Protein AF-A0A2D9A8R0-F1 (afdb_monomer_lite)

pLDDT: mean 74.92, std 24.63, range [30.09, 98.62]

Secondary structure (DSSP, 8-state):
-PPPP---------TTTTTSS---TTS-TT---TTTT-EEEE---TTHHHHHHHHHHHTT-EEEE---TT--GGGG-PPP-TT--

Foldseek 3Di:
DDDDDPDDDDPDDDPVVVVPDDDDVCPCPDLQLVAAPAEAEQADADPDRVVVVVVNVSSHYHYDYDADPVGGPCVPDDDDPPPPD

Sequence (85 aa):
MVRASPQRAGAYGDAKEVARLRWHPDWCPSVIDHLKGLRVVDVSQNLAGPYCTQILADLGAEVIKVEPPTGDASRAWAPPLWGGR

Structure (mmCIF, N/CA/C/O backbone):
data_AF-A0A2D9A8R0-F1
#
_entry.id   AF-A0A2D9A8R0-F1
#
loop_
_atom_site.group_PDB
_atom_site.id
_atom_site.type_symbol
_atom_site.label_atom_id
_atom_site.label_alt_id
_atom_site.label_comp_id
_atom_site.label_asym_id
_atom_site.label_entity_id
_atom_site.label_seq_id
_atom_site.pdbx_PDB_ins_code
_atom_site.Cartn_x
_atom_site.Cartn_y
_atom_site.Cartn_z
_atom_site.occupancy
_atom_site.B_iso_or_equiv
_atom_site.auth_seq_id
_atom_site.auth_comp_id
_atom_site.auth_asym_id
_atom_site.auth_atom_id
_atom_site.pdbx_PDB_model_num
ATOM 1 N N . MET A 1 1 ? -10.675 15.756 38.685 1.00 36.34 1 MET A N 1
ATOM 2 C CA . MET A 1 1 ? -10.301 14.507 39.384 1.00 36.34 1 MET A CA 1
ATOM 3 C C . MET A 1 1 ? -11.116 13.369 38.779 1.00 36.34 1 MET A C 1
ATOM 5 O O . MET A 1 1 ? -12.239 13.143 39.203 1.00 36.34 1 MET A O 1
ATOM 9 N N . VAL A 1 2 ? -10.622 12.747 37.703 1.00 36.50 2 VAL A N 1
ATOM 10 C CA . VAL A 1 2 ? -11.328 11.658 37.002 1.00 36.50 2 VAL A CA 1
ATOM 11 C C . VAL A 1 2 ? -10.781 10.327 37.514 1.00 36.50 2 VAL A C 1
ATOM 13 O O . VAL A 1 2 ? -9.571 10.127 37.575 1.00 36.50 2 VAL A O 1
ATOM 16 N N . ARG A 1 3 ? -11.690 9.463 37.964 1.00 30.09 3 ARG A N 1
ATOM 17 C CA . ARG A 1 3 ? -11.428 8.174 38.614 1.00 30.09 3 ARG A CA 1
ATOM 18 C C . ARG A 1 3 ? -10.864 7.181 37.588 1.00 30.09 3 ARG A C 1
ATOM 20 O O . ARG A 1 3 ? -11.482 6.975 36.548 1.00 30.09 3 ARG A O 1
ATOM 27 N N . ALA A 1 4 ? -9.727 6.552 37.884 1.00 37.59 4 ALA A N 1
ATOM 28 C CA . ALA A 1 4 ? -9.239 5.412 37.109 1.00 37.59 4 ALA A CA 1
ATOM 29 C C . ALA A 1 4 ? -10.196 4.212 37.269 1.00 37.59 4 ALA A C 1
ATOM 31 O O . ALA A 1 4 ? -10.657 3.934 38.379 1.00 37.59 4 ALA A O 1
ATOM 32 N N . SER A 1 5 ? -10.505 3.521 36.165 1.00 33.94 5 SER A N 1
ATOM 33 C CA . SER A 1 5 ? -11.339 2.309 36.160 1.00 33.94 5 SER A CA 1
ATOM 34 C C . SER A 1 5 ? -10.543 1.097 36.682 1.00 33.94 5 SER A C 1
ATOM 36 O O . SER A 1 5 ? -9.443 0.845 36.181 1.00 33.94 5 SER A O 1
ATOM 38 N N . PRO A 1 6 ? -11.056 0.339 37.671 1.00 44.91 6 PRO A N 1
ATOM 39 C CA . PRO A 1 6 ? -10.295 -0.673 38.399 1.00 44.91 6 PRO A CA 1
ATOM 40 C C . PRO A 1 6 ? -10.430 -2.074 37.786 1.00 44.91 6 PRO A C 1
ATOM 42 O O . PRO A 1 6 ? -10.958 -2.974 38.433 1.00 44.91 6 PRO A O 1
ATOM 45 N N . GLN A 1 7 ? -9.996 -2.288 36.539 1.00 47.94 7 GLN A N 1
ATOM 46 C CA . GLN A 1 7 ? -9.993 -3.645 35.960 1.00 47.94 7 GLN A CA 1
ATOM 47 C C . GLN A 1 7 ? -8.794 -3.886 35.022 1.00 47.94 7 GLN A C 1
ATOM 49 O O . GLN A 1 7 ? -8.901 -3.922 33.801 1.00 47.94 7 GLN A O 1
ATOM 54 N N . ARG A 1 8 ? -7.613 -4.043 35.629 1.00 49.06 8 ARG A N 1
ATOM 55 C CA . ARG A 1 8 ? -6.432 -4.709 35.052 1.00 49.06 8 ARG A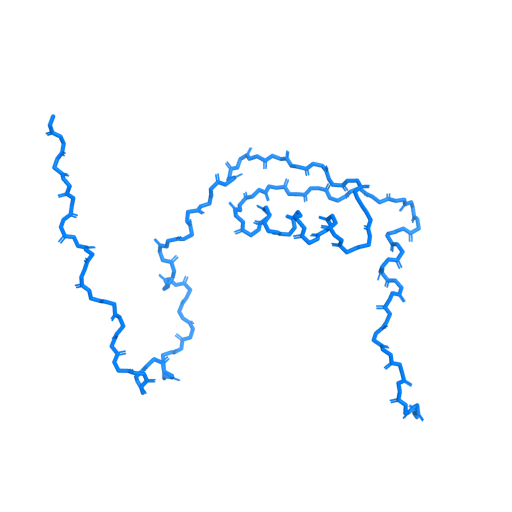 CA 1
ATOM 56 C C . ARG A 1 8 ? -5.833 -5.621 36.128 1.00 49.06 8 ARG A C 1
ATOM 58 O O . ARG A 1 8 ? -4.878 -5.238 36.790 1.00 49.06 8 ARG A O 1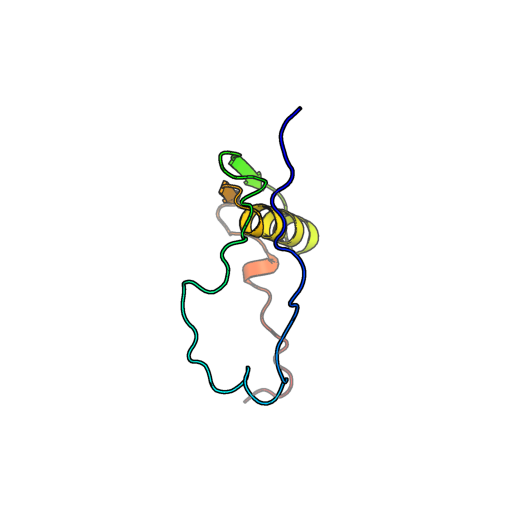
ATOM 65 N N . ALA A 1 9 ? -6.428 -6.791 36.349 1.00 40.47 9 ALA A N 1
ATOM 66 C CA . ALA A 1 9 ? -5.844 -7.867 37.155 1.00 40.47 9 ALA A CA 1
ATOM 67 C C . ALA A 1 9 ? -6.585 -9.180 36.848 1.00 40.47 9 ALA A C 1
ATOM 69 O O . ALA A 1 9 ? -7.672 -9.416 37.360 1.00 40.47 9 ALA A O 1
ATOM 70 N N . GLY A 1 10 ? -6.025 -9.996 35.956 1.00 33.91 10 GLY A N 1
ATOM 71 C CA . GLY A 1 10 ? -6.621 -11.262 35.513 1.00 33.91 10 GLY A CA 1
ATOM 72 C C . GLY A 1 10 ? -6.014 -11.735 34.196 1.00 33.91 10 GLY A C 1
ATOM 73 O O . GLY A 1 10 ? -6.728 -12.052 33.253 1.00 33.91 10 GLY A O 1
ATOM 74 N N . ALA A 1 11 ? -4.688 -11.659 34.083 1.00 50.44 11 ALA A N 1
ATOM 75 C CA . ALA A 1 11 ? -3.968 -12.078 32.892 1.00 50.44 11 ALA A CA 1
ATOM 76 C C . ALA A 1 11 ? -3.899 -13.614 32.860 1.00 50.44 11 ALA A C 1
ATOM 78 O O . ALA A 1 11 ? -3.202 -14.204 33.674 1.00 50.44 11 ALA A O 1
ATOM 79 N N . TYR A 1 12 ? -4.620 -14.201 31.900 1.00 39.16 12 TYR A N 1
ATOM 80 C CA . TYR A 1 12 ? -4.519 -15.575 31.394 1.00 39.16 12 TYR A CA 1
ATOM 81 C C . TYR A 1 12 ? -4.828 -16.723 32.377 1.00 39.16 12 TYR A C 1
ATOM 83 O O . TYR A 1 12 ? -4.047 -17.057 33.263 1.00 39.16 12 TYR A O 1
ATOM 91 N N . GLY A 1 13 ? -5.976 -17.374 32.157 1.00 46.44 13 GLY A N 1
ATOM 92 C CA . GLY A 1 13 ? -6.284 -18.698 32.707 1.00 46.44 13 GLY A CA 1
ATOM 93 C C . GLY A 1 13 ? -5.378 -19.800 32.136 1.00 46.44 13 GLY A C 1
ATOM 94 O O . GLY A 1 13 ? -4.564 -19.551 31.247 1.00 46.44 13 GLY A O 1
ATOM 95 N N . ASP A 1 14 ? -5.521 -21.014 32.677 1.00 49.03 14 ASP A N 1
ATOM 96 C CA . ASP A 1 14 ? -4.703 -22.199 32.382 1.00 49.03 14 ASP A CA 1
ATOM 97 C C . ASP A 1 14 ? -4.457 -22.389 30.870 1.00 49.03 14 ASP A C 1
ATOM 99 O O . ASP A 1 14 ? -5.382 -22.431 30.052 1.00 49.03 14 ASP A O 1
ATOM 103 N N . ALA A 1 15 ? -3.181 -22.545 30.501 1.00 49.34 15 ALA A N 1
ATOM 104 C CA . ALA A 1 15 ? -2.709 -22.755 29.135 1.00 49.34 15 ALA A CA 1
ATOM 105 C C . ALA A 1 15 ? -3.336 -23.984 28.440 1.00 49.34 15 ALA A C 1
ATOM 107 O O . ALA A 1 15 ? -3.270 -24.104 27.216 1.00 49.34 15 ALA A O 1
ATOM 108 N N . LYS A 1 16 ? -3.961 -24.903 29.187 1.00 42.47 16 LYS A N 1
ATOM 109 C CA . LYS A 1 16 ? -4.701 -26.040 28.618 1.00 42.47 16 LYS A CA 1
ATOM 110 C C . LYS A 1 16 ? -6.122 -25.693 28.160 1.00 42.47 16 LYS A C 1
ATOM 112 O O . LYS A 1 16 ? -6.685 -26.436 27.354 1.00 42.47 16 LYS A O 1
ATOM 117 N N . GLU A 1 17 ? -6.686 -24.575 28.609 1.00 46.22 17 GLU A N 1
ATOM 118 C CA . GLU A 1 17 ? -8.045 -24.136 28.267 1.00 46.22 17 GLU A CA 1
ATOM 119 C C . GLU A 1 17 ? -8.065 -23.224 27.025 1.00 46.22 17 GLU A C 1
ATOM 121 O O . GLU A 1 17 ? -8.966 -23.322 26.188 1.00 46.22 17 GLU A O 1
ATOM 126 N N . VAL A 1 18 ? -7.002 -22.435 26.817 1.00 50.78 18 VAL A N 1
ATOM 127 C CA . VAL A 1 18 ? -6.852 -21.521 25.663 1.00 50.78 18 VAL A CA 1
ATOM 128 C C . VAL A 1 18 ? -6.755 -22.234 24.306 1.00 50.78 18 VAL A C 1
ATOM 130 O O . VAL A 1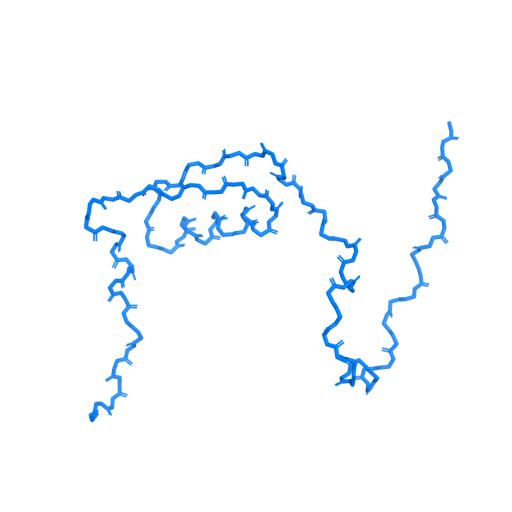 18 ? -7.024 -21.630 23.274 1.00 50.78 18 VAL A O 1
ATOM 133 N N . ALA A 1 19 ? -6.422 -23.528 24.283 1.00 46.03 19 ALA A N 1
ATOM 134 C CA . ALA A 1 19 ? -6.264 -24.303 23.050 1.00 46.03 19 ALA A CA 1
ATOM 135 C C . ALA A 1 19 ? -7.587 -24.844 22.463 1.00 46.03 19 ALA A C 1
ATOM 137 O O . ALA A 1 19 ? -7.585 -25.393 21.362 1.00 46.03 19 ALA A O 1
ATOM 138 N N . ARG A 1 20 ? -8.717 -24.737 23.183 1.00 43.19 20 ARG A N 1
ATOM 139 C CA . ARG A 1 20 ? -10.013 -25.319 22.762 1.00 43.19 20 ARG A CA 1
ATOM 140 C C . ARG A 1 20 ? -11.058 -24.306 22.313 1.00 43.19 20 ARG A C 1
ATOM 142 O O . ARG A 1 20 ? -12.118 -24.706 21.829 1.00 43.19 20 ARG A O 1
ATOM 149 N N . LEU A 1 21 ? -10.790 -23.015 22.458 1.00 41.16 21 LEU A N 1
ATOM 150 C CA . LEU A 1 21 ? -11.750 -21.983 22.102 1.00 41.16 21 LEU A CA 1
ATOM 151 C C . LEU A 1 21 ? -11.551 -21.613 20.635 1.00 41.16 21 LEU A C 1
ATOM 153 O O . LEU A 1 21 ? -10.507 -21.119 20.220 1.00 41.16 21 LEU A O 1
ATOM 157 N N . ARG A 1 22 ? -12.576 -21.933 19.840 1.00 41.09 22 ARG A N 1
ATOM 158 C CA . ARG A 1 22 ? -12.737 -21.482 18.459 1.00 41.09 22 ARG A CA 1
ATOM 159 C C . ARG A 1 22 ? -12.374 -20.002 18.373 1.00 41.09 22 ARG A C 1
ATOM 161 O O . ARG A 1 22 ? -12.839 -19.219 19.195 1.00 41.09 22 ARG A O 1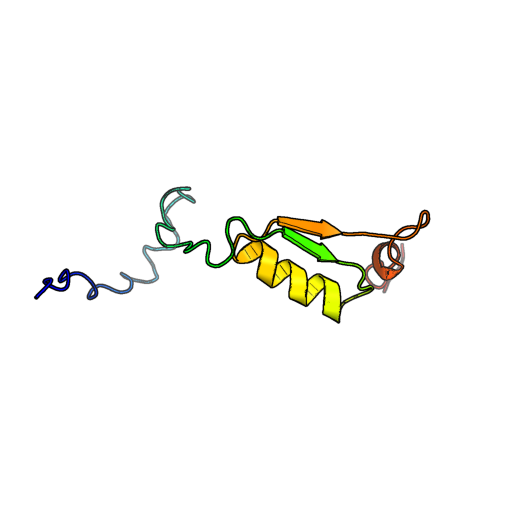
ATOM 168 N N . TRP A 1 23 ? -11.585 -19.656 17.362 1.00 45.66 23 TRP A N 1
ATOM 169 C CA . TRP A 1 23 ? -11.263 -18.283 16.982 1.00 45.66 23 TRP A CA 1
ATOM 170 C C . TRP A 1 23 ? -12.554 -17.443 16.957 1.00 45.66 23 TRP A C 1
ATOM 172 O O . TRP A 1 23 ? -13.362 -17.574 16.038 1.00 45.66 23 TRP A O 1
ATOM 182 N N . HIS A 1 24 ? -12.786 -16.648 18.005 1.00 43.19 24 HIS A N 1
ATOM 183 C CA . HIS A 1 24 ? -13.902 -15.709 18.086 1.00 43.19 24 HIS A CA 1
ATOM 184 C C . HIS A 1 24 ? -13.375 -14.332 17.662 1.00 43.19 24 HIS A C 1
ATOM 186 O O . HIS A 1 24 ? -12.382 -13.875 18.235 1.00 43.19 24 HIS A O 1
ATOM 192 N N . PRO A 1 25 ? -14.006 -13.659 16.683 1.00 46.47 25 PRO A N 1
ATOM 193 C CA . PRO A 1 25 ? -13.551 -12.364 16.163 1.00 46.47 25 PRO A CA 1
ATOM 194 C C . PRO A 1 25 ? -13.575 -11.232 17.207 1.00 46.47 25 PRO A C 1
ATOM 196 O O . PRO A 1 25 ? -12.986 -10.180 16.985 1.00 46.47 25 PRO A O 1
ATOM 199 N N . ASP A 1 26 ? -14.192 -11.463 18.367 1.00 47.50 26 ASP A N 1
ATOM 200 C CA . ASP A 1 26 ? -14.443 -10.451 19.397 1.00 47.50 26 ASP A CA 1
ATOM 201 C C . ASP A 1 26 ? -13.375 -10.431 20.513 1.00 47.50 26 ASP A C 1
ATOM 203 O O . ASP A 1 26 ? -13.420 -9.591 21.412 1.00 47.50 26 ASP A O 1
ATOM 207 N N . TRP A 1 27 ? -12.395 -11.347 20.481 1.00 50.78 27 TRP A N 1
ATOM 208 C CA . TRP A 1 27 ? -11.425 -11.539 21.573 1.00 50.78 27 TRP A CA 1
ATOM 209 C C . TRP A 1 27 ? -10.123 -10.731 21.435 1.00 50.78 27 TRP A C 1
ATOM 211 O O . TRP A 1 27 ? -9.138 -10.985 22.123 1.00 50.78 27 TRP A O 1
ATOM 221 N N . CYS A 1 28 ? -10.117 -9.673 20.629 1.00 44.19 28 CYS A N 1
ATOM 222 C CA . CYS A 1 28 ? -9.123 -8.614 20.790 1.00 44.19 28 CYS A CA 1
ATOM 223 C C . CYS A 1 28 ? -9.815 -7.250 20.909 1.00 44.19 28 CYS A C 1
ATOM 225 O O . CYS A 1 28 ? -9.783 -6.460 19.968 1.00 44.19 28 CYS A O 1
ATOM 227 N N . PRO A 1 29 ? -10.422 -6.911 22.063 1.00 51.56 29 PRO A N 1
ATOM 228 C CA . PRO A 1 29 ? -10.989 -5.585 22.277 1.00 51.56 29 PRO A CA 1
ATOM 229 C C . PRO A 1 29 ? -9.910 -4.533 22.606 1.00 51.56 29 PRO A C 1
ATOM 231 O O . PRO A 1 29 ? -10.165 -3.586 23.347 1.00 51.56 29 PRO A O 1
ATOM 234 N N . SER A 1 30 ? -8.688 -4.673 22.076 1.00 57.78 30 SER A N 1
ATOM 235 C CA . SER A 1 30 ? -7.613 -3.700 22.294 1.00 57.78 30 SER A CA 1
ATOM 236 C C . SER A 1 30 ? -6.728 -3.421 21.082 1.00 57.78 30 SER A C 1
ATOM 238 O O . SER A 1 30 ? -5.582 -3.013 21.282 1.00 57.78 30 SER A O 1
ATOM 240 N N . VAL A 1 31 ? -7.206 -3.573 19.842 1.00 57.38 31 VAL A N 1
ATOM 241 C CA . VAL A 1 31 ? -6.507 -2.919 18.724 1.00 57.38 31 VAL A CA 1
ATOM 242 C C . VAL A 1 31 ? -6.767 -1.424 18.868 1.00 57.38 31 VAL A C 1
ATOM 244 O O . VAL A 1 31 ? -7.707 -0.866 18.310 1.00 57.38 31 VAL A O 1
ATOM 247 N N . ILE A 1 32 ? -5.982 -0.766 19.723 1.00 59.88 32 ILE A N 1
ATOM 248 C CA . ILE A 1 32 ? -5.808 0.666 19.589 1.00 59.88 32 ILE A CA 1
ATOM 249 C C . ILE A 1 32 ? -5.207 0.832 18.201 1.00 59.88 32 ILE A C 1
ATOM 251 O O . ILE A 1 32 ? -4.072 0.445 17.927 1.00 59.88 32 ILE A O 1
ATOM 255 N N . ASP A 1 33 ? -6.040 1.355 17.326 1.00 74.38 33 ASP A N 1
ATOM 256 C CA . ASP A 1 33 ? -5.740 1.716 15.956 1.00 74.38 33 ASP A CA 1
ATOM 257 C C . ASP A 1 33 ? -4.963 3.043 16.027 1.00 74.38 33 ASP A C 1
ATOM 259 O O . ASP A 1 33 ? -5.482 4.125 15.745 1.00 74.38 33 ASP A O 1
ATOM 263 N N . HIS A 1 34 ? -3.741 2.968 16.573 1.00 89.19 34 HIS A N 1
ATOM 264 C CA . HIS A 1 34 ? -2.918 4.111 16.985 1.00 89.19 34 HIS A CA 1
ATOM 265 C C . HIS A 1 34 ? -2.691 5.112 15.846 1.00 89.19 34 HIS A C 1
ATOM 267 O O . HIS A 1 34 ? -2.429 6.284 16.111 1.00 89.19 34 HIS A O 1
ATOM 273 N N . LEU A 1 35 ? -2.787 4.652 14.597 1.00 94.50 35 LEU A N 1
ATOM 274 C CA . LEU A 1 35 ? -2.547 5.437 13.392 1.00 94.50 35 LEU A CA 1
ATOM 275 C C . LEU A 1 35 ? -3.791 5.584 12.503 1.00 94.50 35 LEU A C 1
ATOM 277 O O . LEU A 1 35 ? -3.678 6.033 11.360 1.00 94.50 35 LEU A O 1
ATOM 281 N N . LYS A 1 36 ? -4.986 5.252 13.006 1.00 94.88 36 LYS A N 1
ATOM 282 C CA . LYS A 1 36 ? -6.225 5.385 12.233 1.00 94.88 36 LYS A CA 1
ATOM 283 C C . LYS A 1 36 ? -6.453 6.813 11.757 1.00 94.88 36 LYS A C 1
ATOM 285 O O . LYS A 1 36 ? -6.366 7.773 12.518 1.00 94.88 36 LYS A O 1
ATOM 290 N N . GLY A 1 37 ? -6.800 6.929 10.478 1.00 93.62 37 GLY A N 1
ATOM 291 C CA . GLY A 1 37 ? -7.030 8.208 9.806 1.00 93.62 37 GLY A CA 1
ATOM 292 C C . GLY A 1 37 ? -5.766 8.849 9.228 1.00 93.62 37 GLY A C 1
ATOM 293 O O . GLY A 1 37 ? -5.880 9.846 8.517 1.00 93.62 37 GLY A O 1
ATOM 294 N N . LEU A 1 38 ? -4.579 8.282 9.470 1.00 97.19 38 LEU A N 1
ATOM 295 C CA . LEU A 1 38 ? -3.369 8.670 8.751 1.00 97.19 38 LEU A CA 1
ATOM 296 C C . LEU A 1 38 ? -3.281 7.931 7.415 1.00 97.19 38 LEU A C 1
ATOM 298 O O . LEU A 1 38 ? -3.579 6.740 7.333 1.00 97.19 38 LEU A O 1
ATOM 302 N N . ARG A 1 39 ? -2.830 8.646 6.379 1.00 98.19 39 ARG A N 1
ATOM 303 C CA . ARG A 1 39 ? -2.516 8.087 5.058 1.00 98.19 39 ARG A CA 1
ATOM 304 C C . ARG A 1 39 ? -1.014 8.186 4.820 1.00 98.19 39 ARG A C 1
ATOM 306 O O . ARG A 1 39 ? -0.439 9.262 4.977 1.00 98.19 39 ARG A O 1
ATOM 313 N N . VAL A 1 40 ? -0.388 7.083 4.433 1.00 98.19 40 VAL A N 1
ATOM 314 C CA . VAL A 1 40 ? 1.054 6.968 4.192 1.00 98.19 40 VAL A CA 1
ATOM 315 C C . VAL A 1 40 ? 1.276 6.573 2.740 1.00 98.19 40 VAL A C 1
ATOM 317 O O . VAL A 1 40 ? 0.712 5.592 2.267 1.00 98.19 40 VAL A O 1
ATOM 320 N N . VAL A 1 41 ? 2.115 7.323 2.029 1.00 98.62 41 VAL A N 1
ATOM 321 C CA . VAL A 1 41 ? 2.547 6.968 0.672 1.00 98.62 41 VAL A CA 1
ATOM 322 C C . VAL A 1 41 ? 3.889 6.251 0.764 1.00 98.62 41 VAL A C 1
ATOM 324 O O . VAL A 1 41 ? 4.880 6.842 1.190 1.00 98.62 41 VAL A O 1
ATOM 327 N N . ASP A 1 42 ? 3.921 4.984 0.360 1.00 98.62 42 ASP A N 1
ATOM 328 C CA . ASP A 1 42 ? 5.112 4.142 0.410 1.00 98.62 42 ASP A CA 1
ATOM 329 C C . ASP A 1 42 ? 5.772 4.000 -0.972 1.00 98.62 42 ASP A C 1
ATOM 331 O O . ASP A 1 42 ? 5.355 3.202 -1.818 1.00 98.62 42 ASP A O 1
ATOM 335 N N . VAL A 1 43 ? 6.854 4.756 -1.167 1.00 98.38 4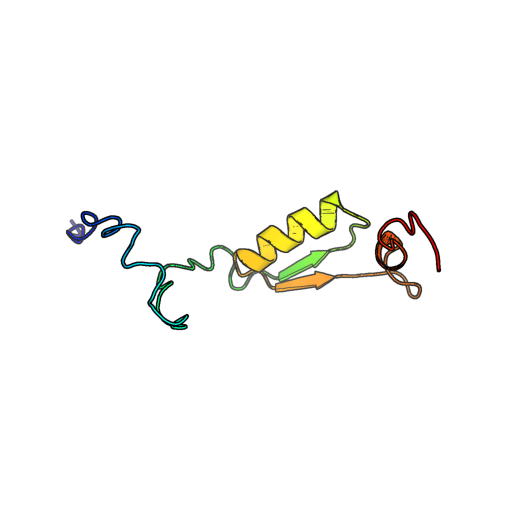3 VAL A N 1
ATOM 336 C CA . VAL A 1 43 ? 7.722 4.729 -2.360 1.00 98.38 43 VAL A CA 1
ATOM 337 C C . VAL A 1 43 ? 8.984 3.878 -2.171 1.00 98.38 43 VAL A C 1
ATOM 339 O O . VAL A 1 43 ? 9.865 3.880 -3.028 1.00 98.38 43 VAL A O 1
ATOM 342 N N . SER A 1 44 ? 9.107 3.177 -1.043 1.00 98.25 44 SER A N 1
ATOM 343 C CA . SER A 1 44 ? 10.253 2.314 -0.759 1.00 98.25 44 SER A CA 1
ATOM 344 C C . SER A 1 44 ? 10.226 1.040 -1.607 1.00 98.25 44 SER A C 1
ATOM 346 O O . SER A 1 44 ? 9.240 0.764 -2.288 1.00 98.25 44 SER A O 1
ATOM 348 N N . GLN A 1 45 ? 11.307 0.262 -1.598 1.00 97.06 45 GLN A N 1
ATOM 349 C CA . GLN A 1 45 ? 11.366 -1.012 -2.313 1.00 97.06 45 GLN A CA 1
ATOM 350 C C . GLN A 1 45 ? 11.957 -2.120 -1.446 1.00 97.06 45 GLN A C 1
ATOM 352 O O . GLN A 1 45 ? 12.628 -1.859 -0.440 1.00 97.06 45 GLN A O 1
ATOM 357 N N . ASN A 1 46 ? 11.757 -3.358 -1.884 1.00 96.06 46 ASN A N 1
ATOM 358 C CA . ASN A 1 46 ? 12.326 -4.561 -1.293 1.00 96.06 46 ASN A CA 1
ATOM 359 C C . ASN A 1 46 ? 11.776 -4.841 0.117 1.00 96.06 46 ASN A C 1
ATOM 361 O O . ASN A 1 46 ? 10.588 -5.090 0.268 1.00 96.06 46 ASN A O 1
ATOM 365 N N . LEU A 1 47 ? 12.630 -4.874 1.149 1.00 95.69 47 LEU A N 1
ATOM 366 C CA . LEU A 1 47 ? 12.248 -5.396 2.465 1.00 95.69 47 LEU A CA 1
ATOM 367 C C . LEU A 1 47 ? 12.056 -4.308 3.522 1.00 95.69 47 LEU A C 1
ATOM 369 O O . LEU A 1 47 ? 10.995 -4.221 4.126 1.00 95.69 47 LEU A O 1
ATOM 373 N N . ALA A 1 48 ? 13.078 -3.488 3.773 1.00 98.06 48 ALA A N 1
ATOM 374 C CA . ALA A 1 48 ? 13.103 -2.633 4.962 1.00 98.06 48 ALA A CA 1
ATOM 375 C C . ALA A 1 48 ? 11.942 -1.627 5.006 1.00 98.06 48 ALA A C 1
ATOM 377 O O . ALA A 1 48 ? 11.326 -1.432 6.052 1.00 98.06 48 ALA A O 1
ATOM 378 N N . GLY A 1 49 ? 11.640 -1.005 3.868 1.00 98.06 49 GLY A N 1
ATOM 379 C CA . GLY A 1 49 ? 10.561 -0.033 3.765 1.00 98.06 49 GLY A CA 1
ATOM 380 C C . GLY A 1 49 ? 9.170 -0.673 3.823 1.00 98.06 49 GLY A C 1
ATOM 381 O O . GLY A 1 49 ? 8.426 -0.310 4.733 1.00 98.06 49 GLY A O 1
ATOM 382 N N . PRO A 1 50 ? 8.850 -1.683 2.983 1.00 97.75 50 PRO A N 1
ATOM 383 C CA . PRO A 1 50 ? 7.562 -2.375 3.061 1.00 97.75 50 PRO A CA 1
ATOM 384 C C . PRO A 1 50 ? 7.309 -3.041 4.418 1.00 97.75 50 PRO A C 1
ATOM 386 O O . PRO A 1 50 ? 6.177 -3.078 4.883 1.00 97.75 50 PRO A O 1
ATOM 389 N N . TYR A 1 51 ? 8.356 -3.505 5.108 1.00 98.06 51 TYR A N 1
ATOM 390 C CA . TYR A 1 51 ? 8.227 -4.024 6.471 1.00 98.06 51 TYR A CA 1
ATOM 391 C C . TYR A 1 51 ? 7.888 -2.927 7.490 1.00 98.06 51 TYR A C 1
ATOM 393 O O . TYR A 1 51 ? 7.036 -3.114 8.356 1.00 98.06 51 TYR A O 1
ATOM 401 N N . CYS A 1 52 ? 8.522 -1.758 7.377 1.00 98.38 52 CYS A N 1
ATOM 402 C CA . CYS A 1 52 ? 8.187 -0.603 8.206 1.00 98.38 52 CYS A CA 1
ATOM 403 C C . CYS A 1 52 ? 6.723 -0.189 8.002 1.00 98.38 52 CYS A C 1
ATOM 405 O O . CYS A 1 52 ? 5.981 -0.029 8.969 1.00 98.38 52 CYS A O 1
ATOM 407 N N . THR A 1 53 ? 6.284 -0.057 6.751 1.00 98.06 53 THR A N 1
ATOM 408 C CA . THR A 1 53 ? 4.924 0.394 6.437 1.00 98.06 53 THR A CA 1
ATOM 409 C C . THR A 1 53 ? 3.873 -0.678 6.712 1.00 98.06 53 THR A C 1
ATOM 411 O O . THR A 1 53 ? 2.761 -0.323 7.093 1.00 98.06 53 THR A O 1
ATOM 414 N N . GLN A 1 54 ? 4.227 -1.965 6.663 1.00 97.06 54 GLN A N 1
ATOM 415 C CA . GLN A 1 54 ? 3.384 -3.048 7.169 1.00 97.06 54 GLN A CA 1
ATOM 416 C C . GLN A 1 54 ? 3.058 -2.850 8.656 1.00 97.06 54 GLN A C 1
ATOM 418 O O . GLN A 1 54 ? 1.891 -2.899 9.025 1.00 97.06 54 GLN A O 1
ATOM 423 N N . ILE A 1 55 ? 4.050 -2.526 9.495 1.00 96.56 55 ILE A N 1
ATOM 424 C CA . ILE A 1 55 ? 3.811 -2.234 10.919 1.00 96.56 55 ILE A CA 1
ATOM 425 C C . ILE A 1 55 ? 2.871 -1.029 11.080 1.00 96.56 55 ILE A C 1
ATOM 427 O O . ILE A 1 55 ? 2.002 -1.032 11.947 1.00 96.56 55 ILE A O 1
ATOM 431 N N . LEU A 1 56 ? 3.012 0.008 10.247 1.00 96.12 56 LEU A N 1
ATOM 432 C CA . LEU A 1 56 ? 2.108 1.164 10.290 1.00 96.12 56 LEU A CA 1
ATOM 433 C C . LEU A 1 56 ? 0.670 0.785 9.900 1.00 96.12 56 LEU A C 1
ATOM 435 O O . LEU A 1 56 ? -0.273 1.272 10.525 1.00 96.12 56 LEU A O 1
ATOM 439 N N . ALA A 1 57 ? 0.500 -0.083 8.900 1.00 95.62 57 ALA A N 1
ATOM 440 C CA . ALA A 1 57 ? -0.803 -0.604 8.492 1.00 95.62 57 ALA A CA 1
ATOM 441 C C . ALA A 1 57 ? -1.435 -1.479 9.587 1.00 95.62 57 ALA A C 1
ATOM 443 O O . ALA A 1 57 ? -2.611 -1.304 9.897 1.00 95.62 57 ALA A O 1
ATOM 444 N N . ASP A 1 58 ? -0.643 -2.337 10.238 1.00 93.50 58 ASP A N 1
ATOM 445 C CA . ASP A 1 58 ? -1.072 -3.157 11.380 1.00 93.50 58 ASP A CA 1
ATOM 446 C C . ASP A 1 58 ? -1.512 -2.293 12.583 1.00 93.50 58 ASP A C 1
ATOM 448 O O . ASP A 1 58 ? 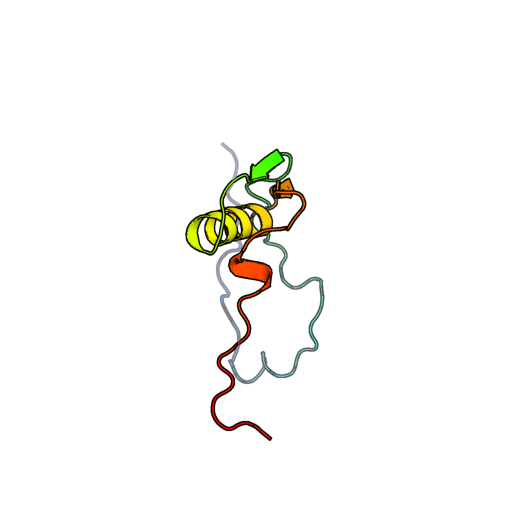-2.328 -2.720 13.398 1.00 93.50 58 ASP A O 1
ATOM 452 N N . LEU A 1 59 ? -0.998 -1.059 12.684 1.00 94.00 59 LEU A N 1
ATOM 453 C CA . LEU A 1 59 ? -1.396 -0.046 13.672 1.00 94.00 59 LEU A CA 1
ATOM 454 C C . LEU A 1 59 ? -2.552 0.865 13.201 1.00 94.00 59 LEU A C 1
ATOM 456 O O . LEU A 1 59 ? -2.892 1.826 13.900 1.00 94.00 59 LEU A O 1
ATOM 460 N N . GLY A 1 60 ? -3.140 0.595 12.034 1.00 92.50 60 GLY A N 1
ATOM 461 C CA . GLY A 1 60 ? -4.355 1.247 11.537 1.00 92.50 60 GLY A CA 1
ATOM 462 C C . GLY A 1 60 ? -4.151 2.348 10.490 1.00 92.50 60 GLY A C 1
ATOM 463 O O . GLY A 1 60 ? -5.120 3.018 10.127 1.00 92.50 60 GLY A O 1
ATOM 464 N N . ALA A 1 61 ? -2.929 2.575 9.998 1.00 96.69 61 ALA A N 1
ATOM 465 C CA . ALA A 1 61 ? -2.691 3.545 8.927 1.00 96.69 61 ALA A CA 1
ATOM 466 C C . ALA A 1 61 ? -3.181 3.030 7.559 1.00 96.69 61 ALA A C 1
ATOM 468 O O . ALA A 1 61 ? -3.044 1.852 7.235 1.00 96.69 61 ALA A O 1
ATOM 469 N N . GLU A 1 62 ? -3.669 3.927 6.699 1.00 97.81 62 GLU A N 1
ATOM 470 C CA . GLU A 1 62 ? -3.903 3.618 5.284 1.00 97.81 62 GLU A CA 1
ATOM 471 C C . GLU A 1 62 ? -2.589 3.768 4.509 1.00 97.81 62 GLU A C 1
ATOM 473 O O . GLU A 1 62 ? -2.120 4.883 4.274 1.00 97.81 62 GLU A O 1
ATOM 478 N N . VAL A 1 63 ? -1.986 2.653 4.101 1.00 97.81 63 VAL A N 1
ATOM 479 C CA . VAL A 1 63 ? -0.731 2.653 3.339 1.00 97.81 63 VAL A CA 1
ATOM 480 C C . VAL A 1 63 ? -1.015 2.463 1.850 1.00 97.81 63 VAL A C 1
ATOM 482 O O . VAL A 1 63 ? -1.570 1.449 1.433 1.00 97.81 63 VAL A O 1
ATOM 485 N N . ILE A 1 64 ? -0.588 3.424 1.033 1.00 98.56 64 ILE A N 1
ATOM 486 C CA . ILE A 1 64 ? -0.668 3.376 -0.428 1.00 98.56 64 ILE A CA 1
ATOM 487 C C . ILE A 1 64 ? 0.728 3.080 -0.966 1.00 98.56 64 ILE A C 1
ATOM 489 O O . ILE A 1 64 ? 1.608 3.944 -0.961 1.00 98.56 64 ILE A O 1
ATOM 493 N N . LYS A 1 65 ? 0.926 1.857 -1.456 1.00 98.12 65 LYS A N 1
ATOM 494 C CA . LYS A 1 65 ? 2.164 1.465 -2.128 1.00 98.12 65 LYS A CA 1
ATOM 495 C C . LYS A 1 65 ? 2.211 2.066 -3.532 1.00 98.12 65 LYS A C 1
ATOM 497 O O . LYS A 1 65 ? 1.328 1.819 -4.349 1.00 98.12 65 LYS A O 1
ATOM 502 N N . VAL A 1 66 ? 3.270 2.816 -3.819 1.00 98.38 66 VAL A N 1
ATOM 503 C CA . VAL A 1 66 ? 3.594 3.281 -5.171 1.00 98.38 66 VAL A CA 1
ATOM 504 C C . VAL A 1 66 ? 4.717 2.413 -5.717 1.00 98.38 66 VAL A C 1
ATOM 506 O O . VAL A 1 66 ? 5.734 2.194 -5.054 1.00 98.38 66 VAL A O 1
ATOM 509 N N . GLU A 1 67 ? 4.526 1.902 -6.928 1.00 98.25 67 GLU A N 1
ATOM 510 C CA . GLU A 1 67 ? 5.486 1.037 -7.606 1.00 98.25 67 GLU A CA 1
ATOM 511 C C . GLU A 1 67 ? 5.723 1.515 -9.042 1.00 98.25 67 GLU A C 1
ATOM 513 O O . GLU A 1 67 ? 4.847 2.157 -9.632 1.00 98.25 67 GLU A O 1
ATOM 518 N N . PRO A 1 68 ? 6.889 1.198 -9.633 1.00 97.81 68 PRO A N 1
ATOM 519 C CA . PRO A 1 68 ? 7.082 1.326 -11.072 1.00 97.81 68 PRO A CA 1
ATOM 520 C C . PRO A 1 68 ? 6.050 0.486 -11.847 1.00 97.81 68 PRO A C 1
ATOM 522 O O . PRO A 1 68 ? 5.518 -0.479 -11.298 1.00 97.81 68 PRO A O 1
ATOM 525 N N . PRO A 1 69 ? 5.827 0.747 -13.149 1.00 97.75 69 PRO A N 1
ATOM 526 C CA . PRO A 1 69 ? 4.934 -0.072 -13.976 1.00 97.75 69 PRO A CA 1
ATOM 527 C C . PRO A 1 69 ? 5.279 -1.572 -13.996 1.00 97.75 69 PRO A C 1
ATOM 529 O O . PRO A 1 69 ? 4.407 -2.403 -14.223 1.00 97.75 69 PRO A O 1
ATOM 532 N N . THR A 1 70 ? 6.545 -1.925 -13.751 1.00 97.38 70 THR A N 1
ATOM 533 C CA . THR A 1 70 ? 7.032 -3.312 -13.649 1.00 97.38 70 THR A CA 1
ATOM 534 C C . THR A 1 70 ? 6.780 -3.963 -12.285 1.00 97.38 70 THR A C 1
ATOM 536 O O . THR A 1 70 ? 7.057 -5.148 -12.123 1.00 97.38 70 THR A O 1
ATOM 539 N N . GLY A 1 71 ? 6.293 -3.201 -11.305 1.00 97.25 71 GLY A N 1
ATOM 540 C CA . GLY A 1 71 ? 6.191 -3.599 -9.905 1.00 97.25 71 GLY A CA 1
ATOM 541 C C . GLY A 1 71 ? 7.509 -3.489 -9.128 1.00 97.25 71 GLY A C 1
ATOM 542 O O . GLY A 1 71 ? 8.575 -3.222 -9.690 1.00 97.25 71 GLY A O 1
ATOM 543 N N . ASP A 1 72 ? 7.426 -3.684 -7.813 1.00 97.06 72 ASP A N 1
ATOM 544 C CA . ASP A 1 72 ? 8.576 -3.852 -6.915 1.00 97.06 72 ASP A CA 1
ATOM 545 C C . ASP A 1 72 ? 9.387 -5.115 -7.276 1.00 97.06 72 ASP A C 1
ATOM 547 O O . ASP A 1 72 ? 8.818 -6.183 -7.515 1.00 97.06 72 ASP A O 1
ATOM 551 N N . ALA A 1 73 ? 10.723 -5.021 -7.287 1.00 94.50 73 ALA A N 1
ATOM 552 C CA . ALA A 1 73 ? 11.618 -6.129 -7.638 1.00 94.50 73 ALA A CA 1
ATOM 553 C C . ALA A 1 73 ? 11.459 -7.360 -6.726 1.00 94.50 73 ALA A C 1
ATOM 555 O O . ALA A 1 73 ? 11.672 -8.492 -7.168 1.00 94.50 73 ALA A O 1
ATOM 556 N N . SER A 1 74 ? 11.043 -7.157 -5.474 1.00 94.44 74 SER A N 1
ATOM 557 C CA . SER A 1 74 ? 10.766 -8.234 -4.519 1.00 94.44 74 SER A CA 1
ATOM 558 C C . SER A 1 74 ? 9.596 -9.132 -4.921 1.00 94.44 74 SER A C 1
ATOM 560 O O . SER A 1 74 ? 9.538 -10.278 -4.483 1.00 94.44 74 SER A O 1
ATOM 562 N N . ARG A 1 75 ? 8.710 -8.695 -5.829 1.00 94.12 75 ARG A N 1
ATOM 563 C CA . ARG A 1 75 ? 7.631 -9.544 -6.372 1.00 94.12 75 ARG A CA 1
ATOM 564 C C . ARG A 1 75 ? 8.157 -10.768 -7.121 1.00 94.12 75 ARG A C 1
ATOM 566 O O . ARG A 1 75 ? 7.451 -11.765 -7.223 1.00 94.12 75 ARG A O 1
ATOM 573 N N . ALA A 1 76 ? 9.382 -10.691 -7.642 1.00 93.50 76 ALA A N 1
ATOM 574 C CA . ALA A 1 76 ? 10.049 -11.795 -8.323 1.00 93.50 76 ALA A CA 1
ATOM 575 C C . ALA A 1 76 ? 10.879 -12.679 -7.375 1.00 93.50 76 ALA A C 1
ATOM 577 O O . ALA A 1 76 ? 11.451 -13.677 -7.815 1.00 93.50 76 ALA A O 1
ATOM 578 N N . TRP A 1 77 ? 10.982 -12.329 -6.088 1.00 92.19 77 TRP A N 1
ATOM 579 C CA . TRP A 1 77 ? 11.734 -13.117 -5.114 1.00 92.19 77 TRP A CA 1
ATOM 580 C C . TRP A 1 77 ? 10.929 -14.357 -4.732 1.00 92.19 77 TRP A C 1
ATOM 582 O O . TRP A 1 77 ? 10.131 -14.355 -3.797 1.00 92.19 77 TRP A O 1
ATOM 592 N N . ALA A 1 78 ? 11.134 -15.431 -5.485 1.00 85.69 78 ALA A N 1
ATOM 593 C CA . ALA A 1 78 ? 10.623 -16.741 -5.130 1.00 85.69 78 ALA A CA 1
ATOM 594 C C . ALA A 1 78 ? 11.433 -17.332 -3.960 1.00 85.69 78 ALA A C 1
ATOM 596 O O . ALA A 1 78 ? 12.632 -17.055 -3.836 1.00 85.69 78 ALA A O 1
ATOM 597 N N . PRO A 1 79 ? 10.818 -18.184 -3.120 1.00 87.00 79 PRO A N 1
ATOM 598 C CA . PRO A 1 79 ? 11.587 -19.028 -2.218 1.00 87.00 79 PRO A CA 1
ATOM 599 C C . PRO A 1 79 ? 12.627 -19.835 -3.017 1.00 87.00 79 PRO A C 1
ATOM 601 O O . PRO A 1 79 ? 12.393 -20.166 -4.184 1.00 87.00 79 PRO A O 1
ATOM 604 N N . PRO A 1 80 ? 13.783 -20.158 -2.417 1.00 83.50 80 PRO A N 1
ATOM 605 C CA . PRO A 1 80 ? 14.823 -20.894 -3.119 1.00 83.50 80 PRO A CA 1
ATOM 606 C C . PRO A 1 80 ? 14.295 -22.257 -3.588 1.00 83.50 80 PRO A C 1
ATOM 608 O O . PRO A 1 80 ? 13.743 -23.026 -2.803 1.00 83.50 80 PRO A O 1
ATOM 611 N N . LEU A 1 81 ? 14.504 -22.582 -4.866 1.00 80.25 81 LEU A N 1
ATOM 612 C CA . LEU A 1 81 ? 14.113 -23.864 -5.468 1.00 80.25 81 LEU A CA 1
ATOM 613 C C . LEU A 1 81 ? 15.139 -24.972 -5.175 1.00 80.25 81 LEU A C 1
ATOM 615 O O . LEU A 1 81 ? 15.623 -25.655 -6.080 1.00 80.25 81 LEU A O 1
ATOM 619 N N . TRP A 1 82 ? 15.525 -25.145 -3.912 1.00 77.50 82 TRP A N 1
ATOM 620 C CA . TRP A 1 82 ? 16.440 -26.223 -3.545 1.00 77.50 82 TRP A CA 1
ATOM 621 C C . TRP A 1 82 ? 15.742 -27.585 -3.711 1.00 77.50 82 TRP A C 1
ATOM 623 O O . TRP A 1 82 ? 14.799 -27.893 -2.989 1.00 77.50 82 TRP A O 1
ATOM 633 N N . GLY A 1 83 ? 16.220 -28.401 -4.662 1.00 71.00 83 GLY A N 1
ATOM 634 C CA . GLY A 1 83 ? 15.755 -29.783 -4.875 1.00 71.00 83 GLY A CA 1
ATOM 635 C C . GLY A 1 83 ? 14.731 -29.998 -5.998 1.00 71.00 83 GLY A C 1
ATOM 636 O O . GLY A 1 83 ? 13.876 -30.868 -5.859 1.00 71.00 83 GLY A O 1
ATOM 637 N N . GLY A 1 84 ? 14.814 -29.229 -7.089 1.00 71.00 84 GLY A N 1
ATOM 638 C CA . GLY A 1 84 ? 13.890 -29.279 -8.228 1.00 71.00 84 GLY A CA 1
ATOM 639 C C . GLY A 1 84 ? 13.431 -30.680 -8.661 1.00 71.00 84 GLY A C 1
ATOM 640 O O . GLY A 1 84 ? 14.240 -31.573 -8.920 1.00 71.00 84 GLY A O 1
ATOM 641 N N . ARG A 1 85 ? 12.112 -30.829 -8.781 1.00 54.00 85 ARG A N 1
ATOM 642 C CA . ARG A 1 85 ? 11.455 -31.743 -9.714 1.00 54.00 85 ARG A CA 1
ATOM 643 C C . ARG A 1 85 ? 10.333 -30.987 -10.397 1.00 54.00 85 ARG A C 1
ATOM 645 O O . ARG A 1 85 ? 9.607 -30.281 -9.664 1.00 54.00 85 ARG A O 1
#

Radius of gyration: 20.68 Å; chains: 1; bounding box: 31×46×53 Å